Protein AF-A0A8T6A6U6-F1 (afdb_monomer)

Nearest PDB structures (foldseek):
  3bd1-assembly1_A-1  TM=8.986E-01  e=1.632E-05  Xylella fastidiosa subsp. sandyi Ann-1
  5w8y-assembly1_A  TM=6.544E-01  e=5.200E-04  Xylella fastidiosa subsp. sandyi Ann-1
  1zz7-assembly1_B-2  TM=7.692E-01  e=3.603E-02  Streptomyces wedmorensis
  3qq6-assembly1_A  TM=7.635E-01  e=1.040E-01  Bacillus subtilis
  1b0n-a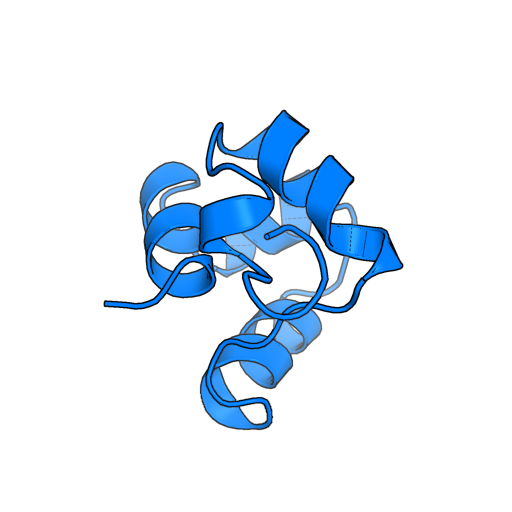ssembly1_A  TM=7.167E-01  e=1.040E-01  Bacillus subtilis

Radius of gyration: 10.18 Å; Cα contacts (8 Å, |Δi|>4): 84; chains: 1; bounding box: 21×21×28 Å

Sequence (64 aa):
MNGLTKAIKSAGTATNLATMLGIKPMSVSRWKNRYQGVVPADRVLQIYAATGVTPHELRPDLYP

Mean predicted aligned error: 2.52 Å

Foldseek 3Di:
DALLVQLCVQLPHLCSLCVLQVHHSVQSVCCVPVVVQADPPVCLVSSCVNRVRHSCRRCVVVPD

Structure (mmCIF, N/CA/C/O backbone):
data_AF-A0A8T6A6U6-F1
#
_entry.id   AF-A0A8T6A6U6-F1
#
loop_
_atom_site.group_PDB
_atom_site.id
_atom_site.type_symbol
_atom_site.label_atom_id
_atom_site.label_alt_id
_atom_site.label_comp_id
_atom_site.label_asym_id
_atom_site.label_entity_id
_atom_site.label_seq_id
_atom_site.pdbx_PDB_ins_code
_atom_site.Cartn_x
_atom_site.Cartn_y
_atom_site.Cartn_z
_atom_site.occupancy
_atom_site.B_iso_or_equiv
_atom_site.auth_seq_id
_atom_site.auth_comp_id
_atom_site.auth_asym_id
_atom_site.auth_atom_id
_atom_site.pdbx_PDB_model_num
ATOM 1 N N . MET A 1 1 ? 7.070 10.716 -3.636 1.00 62.88 1 MET A N 1
ATOM 2 C CA . MET A 1 1 ? 5.904 9.900 -3.217 1.00 62.88 1 MET A CA 1
ATOM 3 C C . MET A 1 1 ? 5.900 8.665 -4.112 1.00 62.88 1 MET A C 1
ATOM 5 O O . MET A 1 1 ? 5.914 8.859 -5.315 1.00 62.88 1 MET A O 1
ATOM 9 N N . ASN A 1 2 ? 6.005 7.443 -3.577 1.00 87.56 2 ASN A N 1
ATOM 10 C CA . ASN A 1 2 ? 6.045 6.209 -4.388 1.00 87.56 2 ASN A CA 1
ATOM 11 C C . ASN A 1 2 ? 4.652 5.556 -4.498 1.00 87.56 2 ASN A C 1
ATOM 13 O O . ASN A 1 2 ? 3.749 5.906 -3.727 1.00 87.56 2 ASN A O 1
ATOM 17 N N . GLY A 1 3 ? 4.481 4.608 -5.428 1.00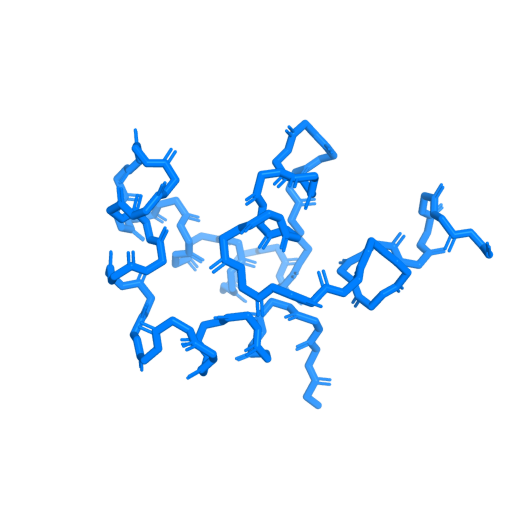 94.12 3 GLY A N 1
ATOM 18 C CA . GLY A 1 3 ? 3.197 3.939 -5.677 1.00 94.12 3 GLY A CA 1
ATOM 19 C C . GLY A 1 3 ? 2.577 3.321 -4.423 1.00 94.12 3 GLY A C 1
ATOM 20 O O . GLY A 1 3 ? 1.391 3.512 -4.166 1.00 94.12 3 GLY A O 1
ATOM 21 N N . LEU A 1 4 ? 3.379 2.678 -3.564 1.00 95.00 4 LEU A N 1
ATOM 22 C CA . LEU A 1 4 ? 2.879 2.120 -2.302 1.00 95.00 4 LEU A CA 1
ATOM 23 C C . LEU A 1 4 ? 2.322 3.200 -1.362 1.00 95.00 4 LEU A C 1
ATOM 25 O O . LEU A 1 4 ? 1.282 3.001 -0.740 1.00 95.00 4 LEU A O 1
ATOM 29 N N . THR A 1 5 ? 2.981 4.356 -1.251 1.00 95.25 5 THR A N 1
ATOM 30 C CA . THR A 1 5 ? 2.482 5.461 -0.414 1.00 95.25 5 THR A CA 1
ATOM 31 C C . THR A 1 5 ? 1.152 5.996 -0.946 1.00 95.25 5 THR A C 1
ATOM 33 O O . THR A 1 5 ? 0.257 6.302 -0.156 1.00 95.25 5 THR A O 1
ATOM 36 N N . LYS A 1 6 ? 0.992 6.064 -2.274 1.00 96.00 6 LYS A N 1
ATOM 37 C CA . LYS A 1 6 ? -0.276 6.432 -2.919 1.00 96.00 6 LYS A CA 1
ATOM 38 C C . LYS A 1 6 ? -1.367 5.398 -2.626 1.00 96.00 6 LYS A C 1
ATOM 40 O O . LYS A 1 6 ? -2.465 5.787 -2.240 1.00 96.00 6 LYS A O 1
ATOM 45 N N . ALA A 1 7 ? -1.048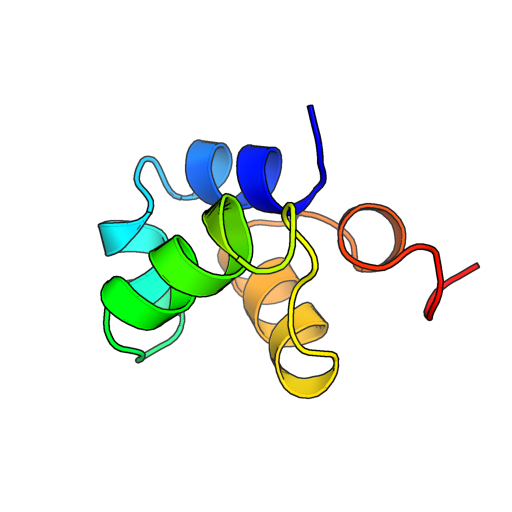 4.106 -2.709 1.00 96.62 7 ALA A N 1
ATOM 46 C CA . ALA A 1 7 ? -1.979 3.023 -2.390 1.00 96.62 7 ALA A CA 1
ATOM 47 C C . ALA A 1 7 ? -2.423 3.058 -0.919 1.00 96.62 7 ALA A C 1
ATOM 49 O O . ALA A 1 7 ? -3.613 2.965 -0.629 1.00 96.62 7 ALA A O 1
ATOM 50 N N . ILE A 1 8 ? -1.488 3.285 0.011 1.00 96.38 8 ILE A N 1
ATOM 51 C CA . ILE A 1 8 ? -1.790 3.457 1.441 1.00 96.38 8 ILE A CA 1
ATOM 52 C C . ILE A 1 8 ? -2.719 4.654 1.665 1.00 96.38 8 ILE A C 1
ATOM 54 O O . ILE A 1 8 ? -3.656 4.556 2.452 1.00 96.38 8 ILE A O 1
ATOM 58 N N . LYS A 1 9 ? -2.474 5.774 0.973 1.00 96.12 9 LYS A N 1
ATOM 59 C CA . LYS A 1 9 ? -3.322 6.968 1.066 1.00 96.12 9 LYS A CA 1
ATOM 60 C C . LYS A 1 9 ? -4.722 6.715 0.494 1.00 96.12 9 LYS A C 1
ATOM 62 O O . LYS A 1 9 ? -5.691 7.145 1.105 1.00 96.12 9 LYS A O 1
ATOM 67 N N . SER A 1 10 ? -4.824 6.000 -0.629 1.00 96.25 10 SER A N 1
ATOM 68 C CA . SER A 1 10 ? -6.100 5.603 -1.245 1.00 96.25 10 SER A CA 1
ATOM 69 C C . SER A 1 10 ? -6.925 4.702 -0.313 1.00 96.25 10 SER A C 1
ATOM 71 O O . SER A 1 10 ? -8.109 4.938 -0.104 1.00 96.25 10 SER A O 1
ATOM 73 N N . ALA A 1 11 ? -6.274 3.746 0.356 1.00 95.69 11 ALA A N 1
ATOM 74 C CA . ALA A 1 11 ? -6.892 2.895 1.378 1.00 95.69 11 ALA A CA 1
ATOM 75 C C . ALA A 1 11 ? -7.112 3.596 2.744 1.00 95.69 11 ALA A C 1
ATOM 77 O O . ALA A 1 11 ? -7.616 2.990 3.694 1.00 95.69 11 ALA A O 1
ATOM 78 N N . GLY A 1 12 ? -6.685 4.853 2.892 1.00 96.38 12 GLY A N 1
ATOM 79 C CA . GLY A 1 12 ? -6.714 5.629 4.134 1.00 96.38 12 GLY A CA 1
ATOM 80 C C . GLY A 1 12 ? -5.543 5.342 5.079 1.00 96.38 12 GLY A C 1
ATOM 81 O O . GLY A 1 12 ? -4.853 6.268 5.504 1.00 96.38 12 GLY A O 1
ATOM 82 N N . THR A 1 13 ? -5.281 4.072 5.410 1.00 96.00 13 THR A N 1
ATOM 83 C CA . THR A 1 13 ? -4.164 3.683 6.292 1.00 96.00 13 THR A CA 1
ATOM 84 C C . THR A 1 13 ? -3.452 2.417 5.819 1.00 96.00 13 THR A C 1
ATOM 86 O O . THR A 1 13 ? -3.994 1.611 5.063 1.00 96.00 13 THR A O 1
ATOM 89 N N . ALA A 1 14 ? -2.222 2.201 6.302 1.00 95.44 14 ALA A N 1
ATOM 90 C CA . ALA A 1 14 ? -1.459 0.990 5.989 1.00 95.44 14 ALA A CA 1
ATOM 91 C C . ALA A 1 14 ? -2.124 -0.274 6.563 1.00 95.44 14 ALA A C 1
ATOM 93 O O . ALA A 1 14 ? -2.045 -1.342 5.960 1.00 95.44 14 ALA A O 1
ATOM 94 N N . THR A 1 15 ? -2.800 -0.139 7.707 1.00 96.88 15 THR A N 1
ATOM 95 C CA . THR A 1 15 ? -3.592 -1.207 8.323 1.00 96.88 15 THR A CA 1
ATOM 96 C C . THR A 1 15 ? -4.799 -1.551 7.460 1.00 96.88 15 THR A C 1
ATOM 98 O O . THR A 1 15 ? -4.994 -2.722 7.164 1.00 96.88 15 THR A O 1
ATOM 101 N N . ASN A 1 16 ? -5.549 -0.552 6.982 1.00 97.62 16 ASN A N 1
ATOM 102 C CA . ASN A 1 16 ? -6.686 -0.783 6.087 1.00 97.62 16 ASN A CA 1
ATOM 103 C C . ASN A 1 16 ? -6.248 -1.457 4.788 1.00 97.62 16 ASN A C 1
ATOM 105 O O . ASN A 1 16 ? -6.862 -2.439 4.386 1.00 97.62 16 ASN A O 1
ATOM 109 N N . LEU A 1 17 ? -5.150 -0.992 4.180 1.00 97.44 17 LEU A N 1
ATOM 110 C CA . LEU A 1 17 ? -4.586 -1.638 2.996 1.00 97.44 17 LEU A CA 1
ATOM 111 C C . LEU A 1 17 ? -4.259 -3.112 3.272 1.00 97.44 17 LEU A C 1
ATOM 113 O O . LEU A 1 17 ? -4.593 -3.977 2.472 1.00 97.44 17 LEU A O 1
ATOM 117 N N . ALA A 1 18 ? -3.642 -3.421 4.414 1.00 97.44 18 ALA A N 1
ATOM 118 C CA . ALA A 1 18 ? -3.347 -4.801 4.786 1.00 97.44 18 ALA A CA 1
ATOM 119 C C . ALA A 1 18 ? -4.620 -5.645 4.958 1.00 97.44 18 ALA A C 1
ATOM 121 O O . ALA A 1 18 ? -4.666 -6.770 4.462 1.00 97.44 18 ALA A O 1
ATOM 122 N N . THR A 1 19 ? -5.657 -5.088 5.589 1.00 97.44 19 THR A N 1
ATOM 123 C CA . THR A 1 19 ? -6.968 -5.733 5.744 1.00 97.44 19 THR A CA 1
ATOM 124 C C . THR A 1 19 ? -7.616 -6.020 4.389 1.00 97.44 19 THR A C 1
ATOM 126 O O . THR A 1 19 ? -8.048 -7.146 4.159 1.00 97.44 19 THR A O 1
ATOM 129 N N . MET A 1 20 ? -7.615 -5.053 3.463 1.00 96.31 20 MET A N 1
ATOM 130 C CA . MET A 1 20 ? -8.144 -5.230 2.100 1.00 96.31 20 MET A CA 1
ATOM 131 C C . MET A 1 20 ? -7.395 -6.322 1.324 1.00 96.31 20 MET A C 1
ATOM 133 O O . MET A 1 20 ? -7.990 -7.031 0.521 1.00 96.31 20 MET A O 1
ATOM 137 N N . LEU A 1 21 ? -6.093 -6.481 1.581 1.00 96.00 21 LEU A N 1
ATOM 138 C CA . LEU A 1 21 ? -5.247 -7.504 0.959 1.00 96.00 21 LEU A CA 1
ATOM 139 C C . LEU A 1 21 ? -5.275 -8.858 1.693 1.00 96.00 21 LEU A C 1
ATOM 141 O O . LEU A 1 21 ? -4.600 -9.798 1.260 1.00 96.00 21 LEU A O 1
ATOM 145 N N . GLY A 1 22 ? -5.995 -8.964 2.816 1.00 96.44 22 GLY A N 1
ATOM 146 C CA .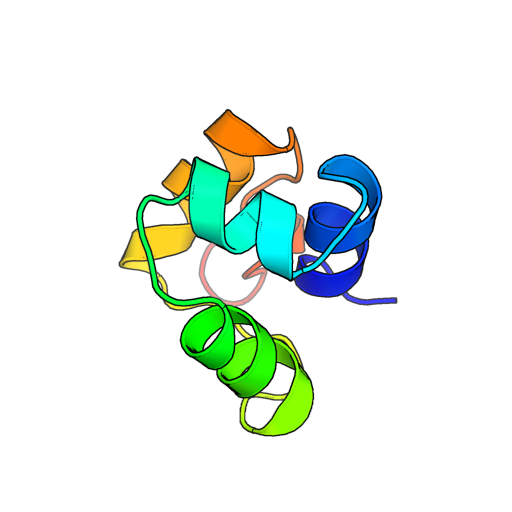 GLY A 1 22 ? -6.047 -10.174 3.642 1.00 96.44 22 GLY A CA 1
ATOM 147 C C . GLY A 1 22 ? -4.697 -10.555 4.262 1.00 96.44 22 GLY A C 1
ATOM 148 O O . GLY A 1 22 ? -4.396 -11.738 4.422 1.00 96.44 22 GLY A O 1
ATOM 149 N N . ILE A 1 23 ? -3.843 -9.573 4.571 1.00 96.50 23 ILE A N 1
ATOM 150 C CA . ILE A 1 23 ? -2.506 -9.794 5.141 1.00 96.50 23 ILE A CA 1
ATOM 151 C C . ILE A 1 23 ? -2.320 -9.056 6.466 1.00 96.50 23 ILE A C 1
ATOM 153 O O . ILE A 1 23 ? -3.071 -8.160 6.839 1.00 96.50 23 ILE A O 1
ATOM 157 N N . LYS A 1 24 ? -1.248 -9.402 7.182 1.00 97.06 24 LYS A N 1
ATOM 158 C CA . LYS A 1 24 ? -0.868 -8.710 8.417 1.00 97.06 24 LYS A CA 1
ATOM 159 C C . LYS A 1 24 ? -0.388 -7.275 8.114 1.00 97.06 24 LYS A C 1
ATOM 161 O O . LYS A 1 24 ? 0.437 -7.112 7.212 1.00 97.06 24 LYS A O 1
ATOM 166 N N . PRO A 1 25 ? -0.761 -6.254 8.913 1.00 95.62 25 PRO A N 1
ATOM 167 C CA . PRO A 1 25 ? -0.270 -4.872 8.762 1.00 95.62 25 PRO A CA 1
ATOM 168 C C . PRO A 1 25 ? 1.258 -4.740 8.745 1.00 95.62 25 PRO A C 1
ATOM 170 O O . PRO A 1 25 ? 1.818 -3.881 8.059 1.00 95.62 25 PRO A O 1
ATOM 173 N N . MET A 1 26 ? 1.954 -5.644 9.445 1.00 95.94 26 MET A N 1
ATOM 174 C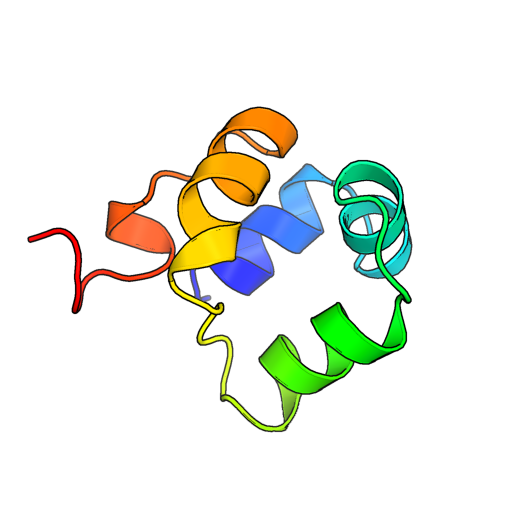 CA . MET A 1 26 ? 3.416 -5.713 9.444 1.00 95.94 26 MET A CA 1
ATOM 175 C C . MET A 1 26 ? 3.996 -5.932 8.033 1.00 95.94 26 MET A C 1
ATOM 177 O O . MET A 1 26 ? 5.069 -5.410 7.740 1.00 95.94 26 MET A O 1
ATOM 181 N N . SER A 1 27 ? 3.290 -6.637 7.140 1.00 96.75 27 SER A N 1
ATOM 182 C CA . SER A 1 27 ? 3.723 -6.843 5.751 1.00 96.75 27 SER A CA 1
ATOM 183 C C . SER A 1 27 ? 3.822 -5.518 4.997 1.00 96.75 27 SER A C 1
ATOM 185 O O . SER A 1 27 ? 4.874 -5.209 4.443 1.00 96.75 27 SER A O 1
ATOM 187 N N . VAL A 1 28 ? 2.776 -4.687 5.063 1.00 95.88 28 VAL A N 1
ATOM 188 C CA . VAL A 1 28 ? 2.752 -3.359 4.423 1.00 95.88 28 VAL A CA 1
ATOM 189 C C . VAL A 1 28 ? 3.818 -2.441 5.029 1.00 95.88 28 VAL A C 1
ATOM 191 O O . VAL A 1 28 ? 4.530 -1.747 4.302 1.00 95.88 28 VAL A O 1
ATOM 194 N N . SER A 1 29 ? 3.993 -2.479 6.356 1.00 95.31 29 SER A N 1
ATOM 195 C CA . SER A 1 29 ? 5.062 -1.734 7.038 1.00 95.31 29 SER A CA 1
ATOM 196 C C . SER A 1 29 ? 6.457 -2.157 6.562 1.00 95.31 29 SER A C 1
ATOM 198 O O . SER A 1 29 ? 7.317 -1.312 6.306 1.00 95.31 29 SER A O 1
ATOM 200 N N . ARG A 1 30 ? 6.685 -3.462 6.373 1.00 96.31 30 ARG A N 1
ATOM 201 C CA . ARG A 1 30 ? 7.953 -3.991 5.858 1.00 96.31 30 ARG A CA 1
ATOM 202 C C . ARG A 1 30 ? 8.207 -3.547 4.419 1.00 96.31 30 ARG A C 1
ATOM 204 O O . ARG A 1 30 ? 9.333 -3.162 4.118 1.00 96.31 30 ARG A O 1
ATOM 211 N N . TRP A 1 31 ? 7.188 -3.535 3.559 1.00 95.81 31 TRP A N 1
ATOM 212 C CA . TRP A 1 31 ? 7.319 -3.014 2.194 1.00 95.81 31 TRP A CA 1
ATOM 213 C C . TRP A 1 31 ? 7.714 -1.538 2.199 1.00 95.81 31 TRP A C 1
ATOM 215 O O . TRP A 1 31 ? 8.668 -1.149 1.531 1.00 95.81 31 TRP A O 1
ATOM 225 N N . LYS A 1 32 ? 7.044 -0.732 3.030 1.00 93.38 32 LYS A N 1
ATOM 226 C CA . LYS A 1 32 ? 7.319 0.702 3.160 1.00 93.38 32 LYS A CA 1
ATOM 227 C C . LYS A 1 32 ? 8.733 0.989 3.676 1.00 93.38 32 LYS A C 1
ATOM 229 O O . LYS A 1 32 ? 9.432 1.802 3.082 1.00 93.38 32 LYS A O 1
ATOM 234 N N . ASN A 1 33 ? 9.143 0.338 4.765 1.00 93.62 33 ASN A N 1
ATOM 235 C CA . ASN A 1 33 ? 10.370 0.693 5.485 1.00 93.62 33 ASN A CA 1
ATOM 236 C C . ASN A 1 33 ? 11.598 -0.091 5.009 1.00 93.62 33 ASN A C 1
ATOM 238 O O . ASN A 1 33 ? 12.662 0.485 4.818 1.00 93.62 33 ASN A O 1
ATOM 242 N N . ARG A 1 34 ? 11.466 -1.410 4.820 1.00 92.31 34 ARG A N 1
ATOM 243 C CA . ARG A 1 34 ? 12.600 -2.292 4.502 1.00 92.31 34 ARG A CA 1
ATOM 244 C C . ARG A 1 34 ? 12.828 -2.440 3.003 1.00 92.31 34 ARG A C 1
ATOM 246 O O . ARG A 1 34 ? 13.969 -2.585 2.587 1.00 92.31 34 ARG A O 1
ATOM 253 N N . TYR A 1 35 ? 11.761 -2.414 2.208 1.00 92.38 35 TYR A N 1
ATOM 254 C CA . TYR A 1 35 ? 11.844 -2.524 0.748 1.00 92.38 35 TYR A CA 1
ATOM 255 C C . TYR A 1 35 ? 11.672 -1.179 0.045 1.00 92.38 35 TYR A C 1
ATOM 257 O O . TYR A 1 35 ? 11.410 -1.147 -1.147 1.00 92.38 35 TYR A O 1
ATOM 265 N N . GLN A 1 36 ? 11.797 -0.066 0.777 1.00 91.19 36 GLN A N 1
ATOM 266 C CA . GLN A 1 36 ? 11.754 1.296 0.226 1.00 91.19 36 GLN A CA 1
ATOM 267 C C . GLN A 1 36 ? 10.489 1.590 -0.611 1.00 91.19 36 GLN A C 1
ATOM 269 O O . GLN A 1 36 ? 10.482 2.433 -1.507 1.00 91.19 36 GLN A O 1
ATOM 274 N N . GLY A 1 37 ? 9.383 0.911 -0.293 1.00 90.44 37 GLY A N 1
ATOM 275 C CA . GLY A 1 37 ? 8.108 1.008 -0.998 1.00 90.44 37 GLY A CA 1
ATOM 276 C C . GLY A 1 37 ? 7.926 0.056 -2.175 1.00 90.44 37 GLY A C 1
ATOM 277 O O . GLY A 1 37 ? 6.899 0.145 -2.843 1.00 90.44 37 GLY A O 1
ATOM 278 N N . VAL A 1 38 ? 8.867 -0.860 -2.404 1.00 93.81 38 VAL A N 1
ATOM 279 C CA . VAL A 1 38 ? 8.735 -1.928 -3.398 1.00 93.81 38 VAL A CA 1
ATOM 280 C C . VAL A 1 38 ? 7.766 -2.989 -2.882 1.00 93.81 38 VAL A C 1
ATOM 282 O O . VAL A 1 38 ? 7.939 -3.564 -1.802 1.00 93.81 38 VAL A O 1
ATOM 285 N N . VAL A 1 39 ? 6.730 -3.244 -3.676 1.00 94.50 39 VAL A N 1
ATOM 286 C CA . VAL A 1 39 ? 5.698 -4.248 -3.400 1.00 94.50 39 VAL A CA 1
ATOM 287 C C . VAL A 1 39 ? 6.073 -5.579 -4.066 1.00 94.50 39 VAL A C 1
ATOM 289 O O . VAL A 1 39 ? 6.558 -5.569 -5.199 1.00 94.50 39 VAL A O 1
ATOM 292 N N . PRO A 1 40 ? 5.831 -6.735 -3.421 1.00 94.81 40 PRO A N 1
ATOM 293 C CA . PRO A 1 40 ? 5.938 -8.045 -4.066 1.00 94.81 40 PRO A CA 1
ATOM 294 C C . PRO A 1 40 ? 5.136 -8.137 -5.376 1.00 94.81 40 PRO A C 1
ATOM 296 O O . PRO A 1 40 ? 4.023 -7.619 -5.464 1.00 94.81 40 PRO A O 1
ATOM 299 N N . ALA A 1 41 ? 5.701 -8.791 -6.396 1.00 94.56 41 ALA A N 1
ATOM 300 C CA . ALA A 1 41 ? 5.126 -8.846 -7.747 1.00 94.56 41 ALA A CA 1
ATOM 301 C C . ALA A 1 41 ? 3.723 -9.481 -7.767 1.00 94.56 41 ALA A C 1
ATOM 303 O O . ALA A 1 41 ? 2.809 -8.979 -8.419 1.00 94.56 41 ALA A O 1
ATOM 304 N N . ASP A 1 42 ? 3.546 -10.534 -6.972 1.00 94.75 42 ASP A N 1
ATOM 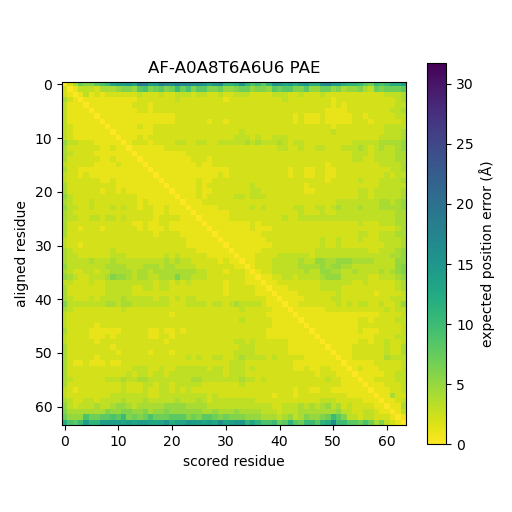305 C CA . ASP A 1 42 ? 2.304 -11.280 -6.759 1.00 94.75 42 ASP A CA 1
ATOM 306 C C . ASP A 1 42 ? 1.185 -10.438 -6.122 1.00 94.75 42 ASP A C 1
ATOM 308 O O . ASP A 1 42 ? 0.004 -10.763 -6.250 1.00 94.75 42 ASP A O 1
ATOM 312 N N . ARG A 1 43 ? 1.531 -9.332 -5.453 1.00 95.38 43 ARG A N 1
ATOM 313 C CA . ARG A 1 43 ? 0.570 -8.449 -4.774 1.00 95.38 43 ARG A CA 1
ATOM 314 C C . ARG A 1 43 ? 0.193 -7.214 -5.582 1.00 95.38 43 ARG A C 1
ATOM 316 O O . ARG A 1 43 ? -0.777 -6.552 -5.224 1.00 95.38 43 ARG A O 1
ATOM 323 N N . VAL A 1 44 ? 0.896 -6.911 -6.674 1.00 96.19 44 VAL A N 1
ATOM 324 C CA . VAL A 1 44 ? 0.671 -5.687 -7.465 1.00 96.19 44 VAL A CA 1
ATOM 325 C C . VAL A 1 44 ? -0.774 -5.592 -7.958 1.00 96.19 44 VAL A C 1
ATOM 327 O O . VAL A 1 44 ? -1.439 -4.586 -7.719 1.00 96.19 44 VAL A O 1
ATOM 330 N N . LEU A 1 45 ? -1.290 -6.658 -8.574 1.00 95.62 45 LEU A N 1
ATOM 331 C CA . LEU A 1 45 ? -2.656 -6.672 -9.106 1.00 95.62 45 LEU A CA 1
ATOM 332 C C . LEU A 1 45 ? -3.717 -6.600 -8.000 1.00 95.62 45 LEU A C 1
ATOM 334 O O . LEU A 1 45 ? -4.746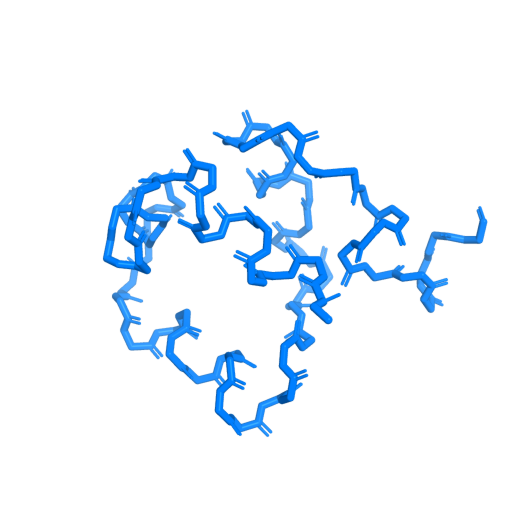 -5.955 -8.181 1.00 95.62 45 LEU A O 1
ATOM 338 N N . GLN A 1 46 ? -3.453 -7.198 -6.835 1.00 96.75 46 GLN A N 1
ATOM 339 C CA . GLN A 1 46 ? -4.354 -7.103 -5.682 1.00 96.75 46 GLN A CA 1
ATOM 340 C C . GLN A 1 46 ? -4.418 -5.670 -5.140 1.00 96.75 46 GLN A C 1
ATOM 342 O O . GLN A 1 46 ? -5.498 -5.183 -4.814 1.00 96.75 46 GLN A O 1
ATOM 347 N N . ILE A 1 47 ? -3.279 -4.970 -5.082 1.00 96.62 47 ILE A N 1
ATOM 348 C CA . ILE A 1 47 ? -3.244 -3.558 -4.681 1.00 96.62 47 ILE A CA 1
ATOM 349 C C . ILE A 1 47 ? -3.966 -2.686 -5.705 1.00 96.62 47 ILE A C 1
ATOM 351 O O . ILE A 1 47 ? -4.725 -1.806 -5.299 1.00 96.62 47 ILE A O 1
ATOM 355 N N . TYR A 1 48 ? -3.773 -2.930 -7.002 1.00 96.75 48 TYR A N 1
ATOM 356 C CA . TYR A 1 48 ? -4.507 -2.219 -8.049 1.00 96.75 48 TYR A CA 1
ATOM 357 C C . TYR A 1 48 ? -6.020 -2.408 -7.896 1.00 96.75 48 TYR A C 1
ATOM 359 O O . TYR A 1 48 ? -6.748 -1.421 -7.832 1.00 96.75 48 TYR A O 1
ATOM 367 N N . ALA A 1 49 ? -6.485 -3.648 -7.726 1.00 96.81 49 ALA A N 1
ATOM 368 C CA . ALA A 1 49 ? -7.902 -3.936 -7.516 1.00 96.81 49 ALA A CA 1
ATOM 369 C C . ALA A 1 49 ? -8.466 -3.259 -6.251 1.00 96.81 49 ALA A C 1
ATOM 371 O O . ALA A 1 49 ? -9.597 -2.784 -6.259 1.00 96.81 49 ALA A O 1
ATOM 372 N N . ALA A 1 50 ? -7.676 -3.181 -5.175 1.00 96.12 50 ALA A N 1
ATOM 373 C CA . ALA A 1 50 ? -8.099 -2.582 -3.911 1.00 96.12 50 ALA A CA 1
ATOM 374 C C . ALA A 1 50 ? -8.055 -1.042 -3.901 1.00 96.12 50 ALA A C 1
ATOM 376 O O . ALA A 1 50 ? -8.829 -0.416 -3.185 1.00 96.12 50 ALA A O 1
ATOM 377 N N . THR A 1 51 ? -7.124 -0.419 -4.631 1.00 96.69 51 THR A N 1
ATOM 378 C CA . THR A 1 51 ? -6.796 1.013 -4.456 1.00 96.69 51 THR A CA 1
ATOM 379 C C . THR A 1 51 ? -6.858 1.850 -5.728 1.00 96.69 51 THR A C 1
ATOM 381 O O . THR A 1 51 ? -6.759 3.076 -5.641 1.00 96.69 51 THR A O 1
ATOM 384 N N . GLY A 1 52 ? -6.961 1.215 -6.898 1.00 95.81 52 GLY A N 1
ATOM 385 C CA . GLY A 1 52 ? -6.902 1.859 -8.211 1.00 95.81 52 GLY A CA 1
ATOM 386 C C . GLY A 1 52 ? -5.506 2.327 -8.639 1.00 95.81 52 GLY A C 1
ATOM 387 O O . GLY A 1 52 ? -5.355 2.843 -9.744 1.00 95.81 52 GLY A O 1
ATOM 388 N N . VAL A 1 53 ? -4.474 2.160 -7.804 1.00 96.12 53 VAL A N 1
ATOM 389 C CA . VAL A 1 53 ? -3.095 2.542 -8.150 1.00 96.12 53 VAL A CA 1
ATOM 390 C C . VAL A 1 53 ? -2.523 1.544 -9.146 1.00 96.12 53 VAL A C 1
ATOM 392 O O . VAL A 1 53 ? -2.507 0.342 -8.878 1.00 96.12 53 VAL A O 1
ATOM 395 N N . THR A 1 54 ? -2.071 2.031 -10.300 1.00 95.69 54 THR A N 1
ATOM 396 C CA . THR A 1 54 ? -1.733 1.159 -11.428 1.00 95.69 54 THR A CA 1
ATOM 397 C C . THR A 1 54 ? -0.464 0.338 -11.167 1.00 95.69 54 THR A C 1
ATOM 399 O O . THR A 1 54 ? 0.418 0.763 -10.412 1.00 95.69 54 THR A O 1
ATOM 402 N N . PRO A 1 55 ? -0.319 -0.831 -11.819 1.00 94.88 55 PRO A N 1
ATOM 403 C CA . PRO A 1 55 ? 0.903 -1.630 -11.746 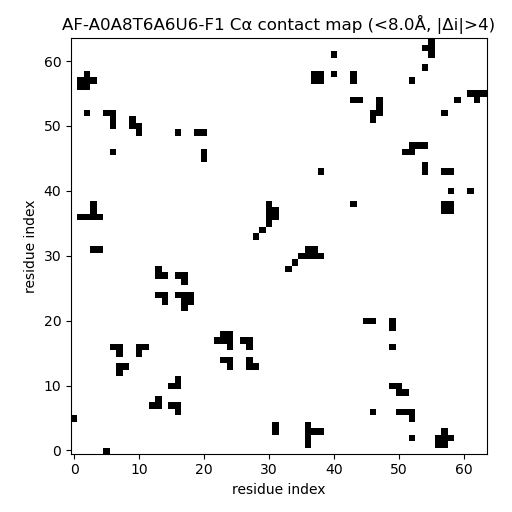1.00 94.88 55 PRO A CA 1
ATOM 404 C C . PRO A 1 55 ? 2.171 -0.852 -12.124 1.00 94.88 55 PRO A C 1
ATOM 406 O O . PRO A 1 55 ? 3.183 -0.994 -11.441 1.00 94.88 55 PRO A O 1
ATOM 409 N N . HIS A 1 56 ? 2.084 0.031 -13.126 1.00 93.69 56 HIS A N 1
ATOM 410 C CA . HIS A 1 56 ? 3.176 0.914 -13.553 1.00 93.69 56 HIS A CA 1
ATOM 411 C C . HIS A 1 56 ? 3.636 1.867 -12.437 1.00 93.69 56 HIS A C 1
ATOM 413 O O . HIS A 1 56 ? 4.825 2.129 -12.294 1.00 93.69 56 HIS A O 1
ATOM 419 N N . GLU A 1 57 ? 2.718 2.362 -11.596 1.00 92.69 57 GLU A N 1
ATOM 420 C CA . GLU A 1 57 ? 3.078 3.204 -10.446 1.00 92.69 57 GLU A CA 1
ATOM 421 C C . GLU A 1 57 ? 3.683 2.396 -9.284 1.00 92.69 57 GLU A C 1
ATOM 423 O O . GLU A 1 57 ? 4.510 2.913 -8.528 1.00 92.69 57 GLU A O 1
ATOM 428 N N . LEU A 1 58 ? 3.248 1.144 -9.100 1.00 94.19 58 LEU A N 1
ATOM 429 C CA . LEU A 1 58 ? 3.676 0.277 -7.993 1.00 94.19 58 LEU A CA 1
ATOM 430 C C . LEU A 1 58 ? 5.024 -0.404 -8.252 1.00 94.19 58 LEU A C 1
ATOM 432 O O . LEU A 1 58 ? 5.834 -0.526 -7.329 1.00 94.19 58 LEU A O 1
ATOM 436 N N . ARG A 1 59 ? 5.231 -0.887 -9.478 1.00 93.25 59 ARG A N 1
ATOM 437 C CA . ARG A 1 59 ? 6.396 -1.658 -9.929 1.00 93.25 59 ARG A CA 1
ATOM 438 C C . ARG A 1 59 ? 6.727 -1.295 -11.386 1.00 93.25 59 ARG A C 1
ATOM 440 O O . ARG A 1 59 ? 6.513 -2.122 -12.275 1.00 93.25 59 ARG A O 1
ATOM 447 N N . PRO A 1 60 ? 7.254 -0.083 -11.647 1.00 91.94 60 PRO A N 1
ATOM 448 C CA . PRO A 1 60 ? 7.679 0.317 -12.994 1.00 91.94 60 PRO A CA 1
ATOM 449 C C . PRO A 1 60 ? 8.795 -0.580 -13.553 1.00 91.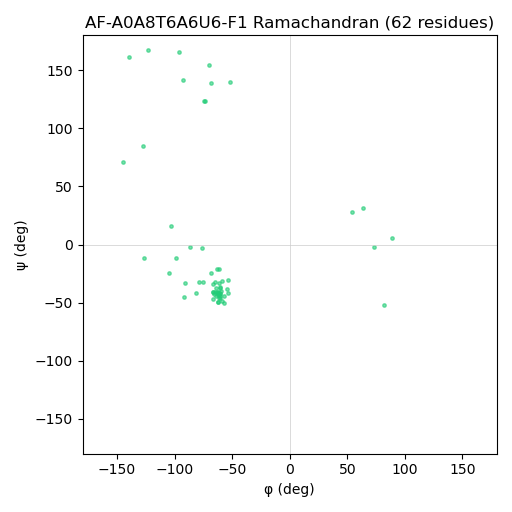94 60 PRO A C 1
ATOM 451 O O . PRO A 1 60 ? 8.975 -0.673 -14.758 1.00 91.94 60 PRO A O 1
ATOM 454 N N . ASP A 1 61 ? 9.529 -1.276 -12.681 1.00 91.62 61 ASP A N 1
ATOM 455 C CA . ASP A 1 61 ? 10.536 -2.274 -13.045 1.00 91.62 61 ASP A CA 1
ATOM 456 C C . ASP A 1 61 ? 9.942 -3.549 -13.671 1.00 91.62 61 ASP A C 1
ATOM 458 O O . ASP A 1 61 ? 10.640 -4.244 -14.403 1.00 91.62 61 ASP A O 1
ATOM 462 N N . LEU A 1 62 ? 8.675 -3.867 -13.382 1.00 89.25 62 LEU A N 1
ATOM 463 C CA . LEU A 1 62 ? 7.974 -5.030 -13.944 1.00 89.25 62 LEU A CA 1
ATOM 464 C C . LEU A 1 62 ? 6.962 -4.666 -15.032 1.00 89.25 62 LEU A C 1
ATOM 466 O O . LEU A 1 62 ? 6.621 -5.520 -15.845 1.00 89.25 62 LEU A O 1
ATOM 470 N N . TYR A 1 63 ? 6.463 -3.432 -15.017 1.00 83.81 63 TYR A N 1
ATOM 471 C CA . TYR A 1 63 ? 5.433 -2.941 -15.926 1.00 83.81 63 TYR A CA 1
ATOM 472 C C . TYR A 1 63 ? 5.927 -1.641 -16.584 1.00 83.81 63 TYR A C 1
ATOM 474 O O . TYR A 1 63 ? 5.634 -0.564 -16.052 1.00 83.81 63 TYR A O 1
ATOM 482 N N . PRO A 1 64 ? 6.702 -1.729 -17.686 1.00 75.75 64 PRO A N 1
ATOM 483 C CA . PRO A 1 64 ? 7.130 -0.561 -18.455 1.00 75.75 64 PRO A CA 1
ATOM 484 C C . PRO A 1 64 ? 5.965 0.121 -19.181 1.00 75.75 64 PRO A C 1
ATOM 486 O O . PRO A 1 64 ? 4.954 -0.562 -19.469 1.00 75.75 64 PRO A O 1
#

InterPro domains:
  IPR010982 Lambda repressor-like, DNA-binding domain superfamily [G3DSA:1.10.260.40] (1-64)
  IPR010982 Lambda repressor-like, DNA-binding domain superfamily [SSF47413] (5-63)
  IPR031856 Bacterial antitoxin YdaS-like [PF15943] (4-63)

Solvent-accessible surface area (backbone atoms only — not comparable to full-atom values): 3550 Å² total; per-residue (Å²): 137,54,35,43,58,51,31,24,55,62,42,68,33,52,54,49,38,16,56,78,68,75,47,60,43,66,58,48,51,42,24,49,70,76,46,75,32,47,64,62,78,91,46,38,65,58,48,23,75,72,38,70,45,49,50,49,56,42,38,48,93,81,37,124

pLDDT: mean 94.09, std 5.2, range [62.88, 97.62]

Secondary structure (DSSP, 8-state):
--HHHHHHHHTSSHHHHHHHTTS-HHHHHHHHHTSTTPPPGGGHHHHHHHH---HHHH-TTT--

Organism: Escherichia coli (NCBI:txid562)